Protein AF-A0A561B7N3-F1 (afdb_monomer)

Organism: NCBI:txid996641

Solvent-a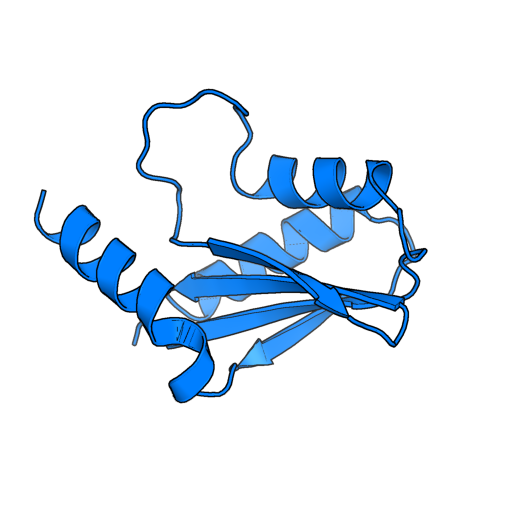ccessible surface area (backbone atoms only — not comparable to full-atom values): 5870 Å² total; per-residue (Å²): 117,73,43,45,30,33,36,35,35,46,83,34,59,98,77,41,59,67,59,50,50,53,50,46,43,66,65,43,78,52,95,83,64,88,64,85,60,91,53,36,67,51,79,47,78,47,96,84,23,27,38,35,42,37,35,40,36,41,68,68,54,53,50,54,50,44,54,48,38,46,72,70,63,54,94,48,57,70,48,79,45,77,46,62,81,84,80,34,61,68,35,50,51,49,44,59,54,64,76,71,109

pLDDT: mean 85.48, std 10.07, range [53.59, 95.62]

Structure (mmCIF, N/CA/C/O backbone):
data_AF-A0A561B7N3-F1
#
_entry.id   AF-A0A561B7N3-F1
#
loop_
_atom_site.group_PDB
_atom_site.id
_atom_site.type_symbol
_atom_site.label_atom_id
_atom_site.label_alt_id
_atom_site.label_comp_id
_atom_site.label_asym_id
_atom_site.label_entity_id
_atom_site.label_seq_id
_atom_site.pdbx_PDB_ins_code
_atom_site.Cartn_x
_atom_site.Cartn_y
_atom_site.Cartn_z
_atom_site.occupancy
_atom_site.B_iso_or_equiv
_atom_site.auth_seq_id
_atom_site.auth_comp_id
_atom_site.auth_asym_id
_atom_site.auth_atom_id
_atom_site.pdbx_PDB_model_num
ATOM 1 N N . MET A 1 1 ? -3.186 -10.857 14.988 1.00 80.38 1 MET A N 1
ATOM 2 C CA . MET A 1 1 ? -2.788 -9.600 15.648 1.00 80.38 1 MET A CA 1
ATOM 3 C C . MET A 1 1 ? -2.517 -8.610 14.537 1.00 80.38 1 MET A C 1
ATOM 5 O O . MET A 1 1 ? -1.968 -9.039 13.528 1.00 80.38 1 MET A O 1
ATOM 9 N N . VAL A 1 2 ? -2.975 -7.370 14.689 1.00 88.12 2 VAL A N 1
ATOM 10 C CA . VAL A 1 2 ? -2.701 -6.295 13.727 1.00 88.12 2 VAL A CA 1
ATOM 11 C C . VAL A 1 2 ? -1.214 -5.968 13.775 1.00 88.12 2 VAL A C 1
ATOM 13 O O . VAL A 1 2 ? -0.650 -5.910 14.869 1.00 88.12 2 VAL A O 1
ATOM 16 N N . ASP A 1 3 ? -0.596 -5.792 12.613 1.00 92.19 3 ASP A N 1
ATOM 17 C CA . ASP A 1 3 ? 0.810 -5.424 12.499 1.00 92.19 3 ASP A CA 1
ATOM 18 C C . ASP A 1 3 ? 1.118 -4.701 11.176 1.00 92.19 3 ASP A C 1
ATOM 20 O O . ASP A 1 3 ? 0.252 -4.571 10.309 1.00 92.19 3 ASP A O 1
ATOM 24 N N . GLY A 1 4 ? 2.360 -4.242 11.027 1.00 94.12 4 GLY A N 1
ATOM 25 C CA . GLY A 1 4 ? 2.904 -3.670 9.808 1.00 94.12 4 GLY A CA 1
ATOM 26 C C . GLY A 1 4 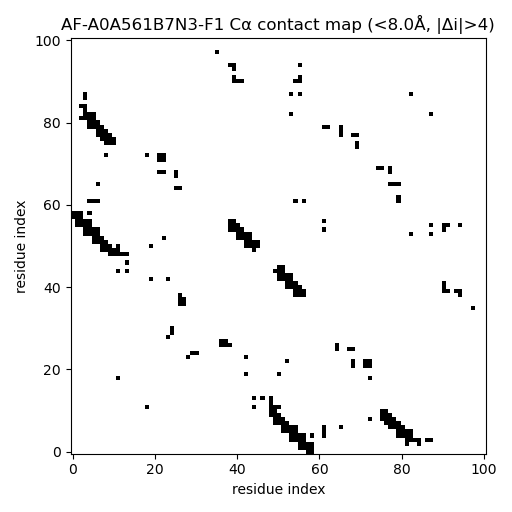? 3.215 -4.724 8.746 1.00 94.12 4 GLY A C 1
ATOM 27 O O . GLY A 1 4 ? 3.993 -5.657 8.964 1.00 94.12 4 GLY A O 1
ATOM 28 N N . TYR A 1 5 ? 2.649 -4.537 7.562 1.00 95.38 5 TYR A N 1
ATOM 29 C CA . TYR A 1 5 ? 2.907 -5.316 6.358 1.00 95.38 5 TYR A CA 1
ATOM 30 C C . TYR A 1 5 ? 3.332 -4.394 5.223 1.00 95.38 5 TYR A C 1
ATOM 32 O O . TYR A 1 5 ? 2.940 -3.234 5.159 1.00 95.38 5 TYR A O 1
ATOM 40 N N . GLU A 1 6 ? 4.133 -4.918 4.309 1.00 95.62 6 GLU A N 1
ATOM 41 C CA . GLU A 1 6 ? 4.576 -4.209 3.119 1.00 95.62 6 GLU A CA 1
ATOM 42 C C . GLU A 1 6 ? 4.242 -5.043 1.885 1.00 95.62 6 GLU A C 1
ATOM 44 O O . GLU A 1 6 ? 4.603 -6.222 1.802 1.00 95.62 6 GLU A O 1
ATOM 49 N N . VAL A 1 7 ? 3.597 -4.411 0.911 1.00 95.31 7 VAL A N 1
ATOM 50 C CA . VAL A 1 7 ? 3.361 -4.960 -0.422 1.00 95.31 7 VAL A CA 1
ATOM 51 C C . VAL A 1 7 ? 4.320 -4.278 -1.388 1.00 95.31 7 VAL A C 1
ATOM 53 O O . VAL A 1 7 ? 4.236 -3.077 -1.634 1.00 95.31 7 VAL A O 1
ATOM 56 N N . TRP A 1 8 ? 5.255 -5.056 -1.918 1.00 95.50 8 TRP A N 1
ATOM 57 C CA . TRP A 1 8 ? 6.326 -4.614 -2.801 1.00 95.50 8 TRP A CA 1
ATOM 58 C C . TRP A 1 8 ? 5.951 -4.902 -4.243 1.00 95.50 8 TRP A C 1
ATOM 60 O O . TRP A 1 8 ? 5.793 -6.064 -4.606 1.00 95.50 8 TRP A O 1
ATOM 70 N N . VAL A 1 9 ? 5.856 -3.866 -5.068 1.00 94.12 9 VAL A N 1
ATOM 71 C CA . VAL A 1 9 ? 5.664 -3.975 -6.516 1.00 94.12 9 VAL A CA 1
ATOM 72 C C . VAL A 1 9 ? 6.968 -3.601 -7.209 1.00 94.12 9 VAL A C 1
ATOM 74 O O . VAL A 1 9 ? 7.379 -2.441 -7.198 1.00 94.12 9 VAL A O 1
ATOM 77 N N . HIS A 1 10 ? 7.636 -4.583 -7.809 1.00 91.69 10 HIS A N 1
ATOM 78 C CA . HIS A 1 10 ? 8.914 -4.371 -8.488 1.00 91.69 10 HIS A CA 1
ATOM 79 C C . HIS A 1 10 ? 8.740 -3.875 -9.929 1.00 91.69 10 HIS A C 1
ATOM 81 O O . HIS A 1 10 ? 7.745 -4.177 -10.593 1.00 91.69 10 HIS A O 1
ATOM 87 N N . GLY A 1 11 ? 9.751 -3.159 -10.434 1.00 84.38 11 GLY A N 1
ATOM 88 C CA . GLY A 1 11 ? 9.767 -2.651 -11.809 1.00 84.38 11 GLY A CA 1
ATOM 89 C C . GLY A 1 11 ? 8.988 -1.345 -11.980 1.00 84.38 11 GLY A C 1
ATOM 90 O O . GLY A 1 11 ? 8.371 -1.129 -13.023 1.00 84.38 11 GLY A O 1
ATOM 91 N N . ALA A 1 12 ? 8.980 -0.503 -10.946 1.00 79.88 12 ALA A N 1
ATOM 92 C CA . ALA A 1 12 ? 8.441 0.850 -10.973 1.00 79.88 12 ALA A CA 1
ATOM 93 C C . ALA A 1 12 ? 9.515 1.829 -11.464 1.00 79.88 12 ALA A C 1
ATOM 95 O O . ALA A 1 12 ? 10.606 1.868 -10.906 1.00 79.88 12 ALA A O 1
ATOM 96 N N . ALA A 1 13 ? 9.228 2.652 -12.471 1.00 77.19 13 ALA A N 1
ATOM 97 C CA . ALA A 1 13 ? 10.118 3.769 -12.793 1.00 77.19 13 ALA A CA 1
ATOM 98 C C . ALA A 1 13 ? 10.147 4.801 -11.644 1.00 77.19 13 ALA A C 1
ATOM 100 O O . ALA A 1 13 ? 9.195 4.893 -10.867 1.00 77.19 13 ALA A O 1
ATOM 101 N N . ALA A 1 14 ? 11.212 5.610 -11.569 1.00 67.00 14 ALA A N 1
ATOM 102 C CA . ALA A 1 14 ? 11.407 6.632 -10.528 1.00 67.00 14 ALA A CA 1
ATOM 103 C C . ALA A 1 14 ? 10.247 7.651 -10.411 1.00 67.00 14 ALA A C 1
ATOM 105 O O . ALA A 1 14 ? 10.055 8.241 -9.354 1.00 67.00 14 ALA A O 1
ATOM 106 N N . ASP A 1 15 ? 9.430 7.789 -11.457 1.00 72.94 15 ASP A N 1
ATOM 107 C CA . ASP A 1 15 ? 8.257 8.668 -11.508 1.00 72.94 15 ASP A CA 1
ATOM 108 C C . ASP A 1 15 ? 7.025 7.940 -12.076 1.00 72.94 15 ASP A C 1
ATOM 110 O O . ASP A 1 15 ? 6.253 8.497 -12.853 1.00 72.94 15 ASP A O 1
ATOM 114 N N . ASP A 1 16 ? 6.840 6.659 -11.734 1.00 81.62 16 ASP A N 1
ATOM 115 C CA . ASP A 1 16 ? 5.714 5.858 -12.240 1.00 81.62 16 ASP A CA 1
ATOM 116 C C . ASP A 1 16 ? 4.378 6.243 -11.571 1.00 81.62 16 ASP A C 1
ATOM 118 O O . ASP A 1 16 ? 3.817 5.520 -10.744 1.00 81.62 16 ASP A O 1
ATOM 122 N N . ASP A 1 17 ? 3.866 7.427 -11.911 1.00 85.00 17 ASP A N 1
ATOM 123 C CA . ASP A 1 17 ? 2.613 7.972 -11.383 1.00 85.00 17 ASP A CA 1
ATOM 124 C C . ASP A 1 17 ? 1.386 7.164 -11.812 1.00 85.00 17 ASP A C 1
ATOM 126 O O . ASP A 1 17 ? 0.362 7.176 -11.124 1.00 85.00 17 ASP A O 1
ATOM 130 N N . VAL A 1 18 ? 1.481 6.436 -12.928 1.00 88.00 18 VAL A N 1
ATOM 131 C CA . VAL A 1 18 ? 0.443 5.491 -13.353 1.00 88.00 18 VAL A CA 1
ATOM 132 C C . VAL A 1 18 ? 0.377 4.340 -12.359 1.00 88.00 18 VAL A C 1
ATOM 134 O O . VAL A 1 18 ? -0.701 4.039 -11.848 1.00 88.00 18 VAL A O 1
ATOM 137 N N . LEU A 1 19 ? 1.520 3.737 -12.026 1.00 88.19 19 LEU A N 1
ATOM 138 C CA . LEU A 1 19 ? 1.570 2.657 -11.049 1.00 88.19 19 LEU A CA 1
ATOM 139 C C . LEU A 1 19 ? 1.127 3.120 -9.658 1.00 88.19 19 LEU A C 1
ATOM 141 O O . LEU A 1 19 ? 0.353 2.415 -9.012 1.00 88.19 19 LEU A O 1
ATOM 145 N N . LYS A 1 20 ? 1.552 4.312 -9.217 1.00 89.19 20 LYS A N 1
ATOM 146 C CA . LYS A 1 20 ? 1.103 4.891 -7.939 1.00 89.19 20 LYS A CA 1
ATOM 147 C C . LYS A 1 20 ? -0.419 5.013 -7.887 1.00 89.19 20 LYS A C 1
ATOM 149 O O . LYS A 1 20 ? -1.027 4.534 -6.936 1.00 89.19 20 LYS A O 1
ATOM 154 N N . ARG A 1 21 ? -1.042 5.585 -8.924 1.00 88.06 21 ARG A N 1
ATOM 155 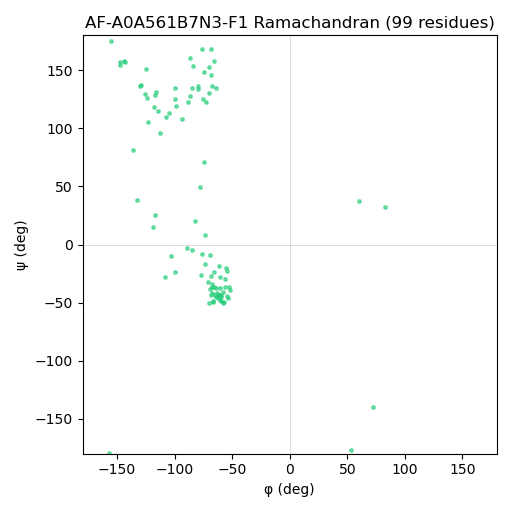C CA . ARG A 1 21 ? -2.507 5.719 -9.003 1.00 88.06 21 ARG A CA 1
ATOM 156 C C . ARG A 1 21 ? -3.218 4.371 -9.019 1.00 88.06 21 ARG A C 1
ATOM 158 O O . ARG A 1 21 ? -4.206 4.207 -8.312 1.00 88.06 21 ARG A O 1
ATOM 165 N N . LEU A 1 22 ? -2.707 3.405 -9.784 1.00 88.88 22 LEU A N 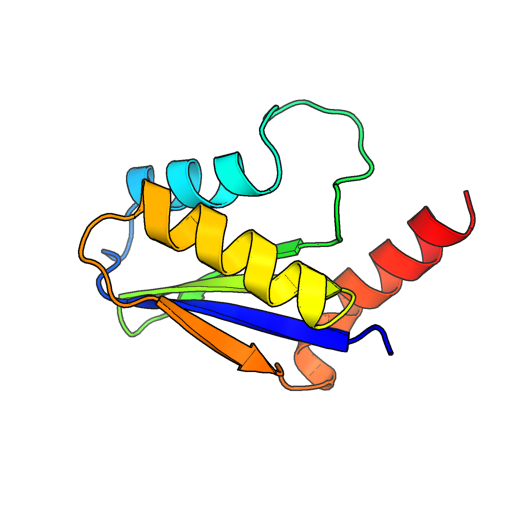1
ATOM 166 C CA . LEU A 1 22 ? -3.274 2.055 -9.829 1.00 88.88 22 LEU A CA 1
ATOM 167 C C . LEU A 1 22 ? -3.259 1.399 -8.448 1.00 88.88 22 LEU A C 1
ATOM 169 O O . LEU A 1 22 ? -4.284 0.881 -8.019 1.00 88.88 22 LEU A O 1
ATOM 173 N N . VAL A 1 23 ? -2.123 1.444 -7.745 1.00 90.06 23 VAL A N 1
ATOM 174 C CA . VAL A 1 23 ? -1.978 0.837 -6.415 1.00 90.06 23 VAL A CA 1
ATOM 175 C C . VAL A 1 23 ? -2.839 1.561 -5.381 1.00 90.06 23 VAL A C 1
ATOM 177 O O . VAL A 1 23 ? -3.608 0.901 -4.685 1.00 90.06 23 VAL A O 1
ATOM 180 N N . THR A 1 24 ? -2.797 2.893 -5.315 1.00 88.00 24 THR A N 1
ATOM 181 C CA . THR A 1 24 ? -3.642 3.673 -4.394 1.00 88.00 24 THR A CA 1
ATOM 182 C C . THR A 1 24 ? -5.130 3.412 -4.625 1.00 88.00 24 THR A C 1
ATOM 184 O O . THR A 1 24 ? -5.871 3.191 -3.669 1.00 88.00 24 THR A O 1
ATOM 187 N N . GLY A 1 25 ? -5.567 3.319 -5.884 1.00 86.94 25 GLY A N 1
ATOM 188 C CA . GLY A 1 25 ? -6.959 3.016 -6.221 1.00 86.94 25 GLY A CA 1
ATOM 189 C C . GLY A 1 25 ? -7.447 1.649 -5.724 1.00 86.94 25 GLY A C 1
ATOM 190 O O . GLY A 1 25 ? -8.653 1.441 -5.613 1.00 86.94 25 GLY A O 1
ATOM 191 N N . THR A 1 26 ? -6.546 0.714 -5.388 1.00 86.88 26 THR A N 1
ATOM 192 C CA . THR A 1 26 ? -6.940 -0.590 -4.819 1.00 86.88 26 THR A CA 1
ATOM 193 C C . THR A 1 26 ? -7.328 -0.534 -3.345 1.00 86.88 26 THR A C 1
ATOM 195 O O . THR A 1 26 ? -8.096 -1.386 -2.892 1.00 86.88 26 THR A O 1
ATOM 198 N N . ILE A 1 27 ? -6.794 0.442 -2.608 1.00 81.88 27 ILE A N 1
ATOM 199 C CA . ILE A 1 27 ? -6.977 0.585 -1.159 1.00 81.88 27 ILE A CA 1
ATOM 200 C C . ILE A 1 27 ? -7.886 1.763 -0.796 1.00 81.88 27 ILE A C 1
ATOM 202 O O . ILE A 1 27 ? -8.587 1.731 0.211 1.00 81.88 27 ILE A O 1
ATOM 206 N N . CYS A 1 28 ? -7.905 2.778 -1.653 1.00 80.69 28 CYS A N 1
ATOM 207 C CA . CYS A 1 28 ? -8.655 4.010 -1.508 1.00 80.69 28 CYS A CA 1
ATOM 208 C C . CYS A 1 28 ? -9.304 4.313 -2.873 1.00 80.69 28 CYS A C 1
ATOM 210 O O . CYS A 1 28 ? -8.747 5.052 -3.684 1.00 80.69 28 CYS A O 1
ATOM 212 N N . PRO A 1 29 ? -10.450 3.681 -3.196 1.00 65.50 29 PRO A N 1
ATOM 213 C CA . PRO A 1 29 ? -11.065 3.788 -4.522 1.00 65.50 29 PRO A CA 1
ATOM 214 C C . PRO A 1 29 ? -11.653 5.178 -4.823 1.00 65.50 29 PRO A C 1
ATOM 216 O O . PRO A 1 29 ? -12.056 5.435 -5.955 1.00 65.50 29 PRO A O 1
ATOM 219 N N . VAL A 1 30 ? -11.717 6.068 -3.830 1.00 64.44 30 VAL A N 1
ATOM 220 C CA . VAL A 1 30 ? -12.198 7.445 -3.963 1.00 64.44 30 VAL A CA 1
ATOM 221 C C . VAL A 1 30 ? -11.073 8.364 -3.498 1.00 64.44 30 VAL A C 1
ATOM 223 O O . VAL A 1 30 ? -10.857 8.462 -2.304 1.00 64.44 30 VAL A O 1
ATOM 226 N N . GLU A 1 31 ? -10.365 9.047 -4.405 1.00 53.59 31 GLU A N 1
ATOM 227 C CA . GLU A 1 31 ? -9.226 9.928 -4.048 1.00 53.59 31 GLU A CA 1
ATOM 228 C C . GLU A 1 31 ? -9.575 11.011 -3.002 1.00 53.59 31 GLU A C 1
ATOM 230 O O . GLU A 1 31 ? -8.689 11.492 -2.303 1.00 53.59 31 GLU A O 1
ATOM 235 N N . GLU A 1 32 ? -10.856 11.372 -2.869 1.00 59.81 32 GLU A N 1
ATOM 236 C CA . GLU A 1 32 ? -11.349 12.462 -2.015 1.00 59.81 32 GLU A CA 1
ATOM 237 C C . GLU A 1 32 ? -12.290 11.991 -0.886 1.00 59.81 32 GLU A C 1
ATOM 239 O O . GLU A 1 32 ? -13.150 12.754 -0.447 1.00 59.81 32 GLU A O 1
ATOM 244 N N . HIS A 1 33 ? -12.210 10.736 -0.424 1.00 58.41 33 HIS A N 1
ATOM 245 C CA . HIS A 1 33 ? -13.053 10.331 0.708 1.00 58.41 33 HIS A CA 1
ATOM 246 C C . HIS A 1 33 ? -12.482 10.791 2.054 1.00 58.41 33 HIS A C 1
ATOM 248 O O . HIS A 1 33 ? -11.309 10.587 2.360 1.00 58.41 33 HIS A O 1
ATOM 254 N N . ASP A 1 34 ? -13.358 11.351 2.885 1.00 56.66 34 ASP A N 1
ATOM 255 C CA . ASP A 1 34 ? -1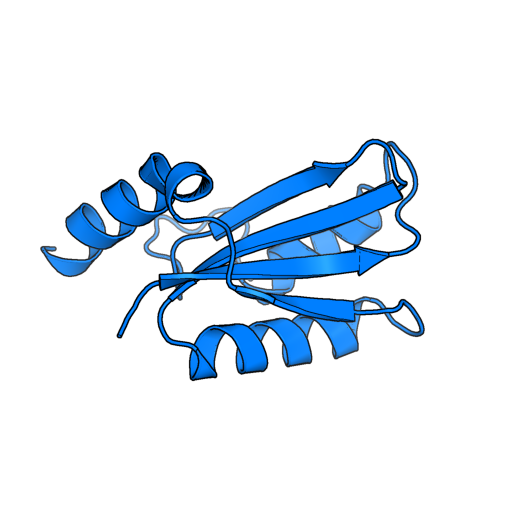3.064 11.848 4.234 1.00 56.66 34 ASP A CA 1
ATOM 256 C C . ASP A 1 34 ? -12.976 10.695 5.262 1.00 56.66 34 ASP A C 1
ATOM 258 O O . ASP A 1 34 ? -13.636 10.710 6.294 1.00 56.66 34 ASP A O 1
ATOM 262 N N . GLY A 1 35 ? -12.197 9.651 4.945 1.00 60.44 35 GLY A N 1
ATOM 263 C CA . GLY A 1 35 ? -11.841 8.545 5.842 1.00 60.44 35 GLY A CA 1
ATOM 264 C C . GLY A 1 35 ? -12.995 7.787 6.541 1.00 60.44 35 GLY A C 1
ATOM 265 O O . GLY A 1 35 ? -14.178 8.028 6.301 1.00 60.44 35 GLY A O 1
ATOM 266 N N . PRO A 1 36 ? -12.648 6.815 7.405 1.00 65.06 36 PRO A N 1
ATOM 267 C CA . PRO A 1 36 ? -11.377 6.089 7.409 1.00 65.06 36 PRO A CA 1
ATOM 268 C C . PRO A 1 36 ? -11.266 5.145 6.194 1.00 65.06 36 PRO A C 1
ATOM 270 O O . PRO A 1 36 ? -12.265 4.704 5.621 1.00 65.06 36 PRO A O 1
ATOM 273 N N . CYS A 1 37 ? -10.036 4.862 5.761 1.00 73.62 37 CYS A N 1
ATOM 274 C CA . CYS A 1 37 ? -9.768 3.822 4.758 1.00 73.62 37 CYS A CA 1
ATOM 275 C C . CYS A 1 37 ? -10.041 2.421 5.334 1.00 73.62 37 CYS A C 1
ATOM 277 O O . CYS A 1 37 ? -10.180 2.254 6.541 1.00 73.62 37 CYS A O 1
ATOM 279 N N . GLU A 1 38 ? -10.075 1.392 4.475 1.00 76.81 38 GLU A N 1
ATOM 280 C CA . GLU A 1 38 ? -10.252 -0.008 4.912 1.00 76.81 38 GLU A CA 1
ATOM 281 C C . GLU A 1 38 ? -9.185 -0.431 5.941 1.00 76.81 38 GLU A C 1
ATOM 283 O O . GLU A 1 38 ? -9.478 -1.168 6.883 1.00 76.81 38 GLU A O 1
ATOM 288 N N . VAL A 1 39 ? -7.953 0.060 5.769 1.00 86.25 39 VAL A N 1
ATOM 289 C CA . VAL A 1 39 ? -6.832 -0.061 6.711 1.00 86.25 39 VAL A CA 1
ATOM 290 C C . VAL A 1 39 ? -5.948 1.187 6.605 1.00 86.25 39 VAL A C 1
ATOM 292 O O . VAL A 1 39 ? -5.914 1.779 5.529 1.00 86.25 39 VAL A O 1
ATOM 295 N N . PRO A 1 40 ? -5.185 1.580 7.639 1.00 89.19 40 PRO A N 1
ATOM 296 C CA . PRO A 1 40 ? -4.161 2.616 7.506 1.00 89.19 40 PRO A CA 1
ATOM 297 C C . PRO A 1 40 ? -3.045 2.188 6.557 1.00 89.19 40 PRO A C 1
ATOM 299 O O . PRO A 1 40 ? -2.534 1.063 6.647 1.00 89.19 40 PRO A O 1
ATOM 302 N N . TRP A 1 41 ? -2.650 3.093 5.662 1.00 90.75 41 TRP A N 1
ATOM 303 C CA . TRP A 1 41 ? -1.661 2.808 4.631 1.00 90.75 41 TRP A CA 1
ATOM 304 C C . TRP A 1 41 ? -0.797 4.014 4.266 1.00 90.75 41 TRP A C 1
ATOM 306 O O . TRP A 1 41 ? -1.185 5.165 4.447 1.00 90.75 41 TRP A O 1
ATOM 316 N N . SER A 1 42 ? 0.386 3.740 3.721 1.00 90.19 42 SER A N 1
ATOM 317 C CA . SER A 1 42 ? 1.248 4.741 3.091 1.00 90.19 42 SER A CA 1
ATOM 318 C C . SER A 1 42 ? 1.955 4.146 1.876 1.00 90.19 42 SER A C 1
ATOM 320 O O . SER A 1 42 ? 2.098 2.929 1.751 1.00 90.19 42 SER A O 1
ATOM 322 N N . LEU A 1 43 ? 2.379 5.002 0.947 1.00 90.56 43 LEU A N 1
ATOM 323 C CA . LEU A 1 43 ? 3.000 4.581 -0.305 1.00 90.56 43 LEU A CA 1
ATOM 324 C C . LEU A 1 43 ? 4.373 5.236 -0.456 1.00 90.56 43 LEU A C 1
ATOM 326 O O . LEU A 1 43 ? 4.494 6.456 -0.392 1.00 90.56 43 LEU A O 1
ATOM 330 N N . THR A 1 44 ? 5.405 4.425 -0.675 1.00 90.62 44 THR A N 1
ATOM 331 C CA . THR A 1 44 ? 6.790 4.882 -0.843 1.00 90.62 44 THR A CA 1
ATOM 332 C C . THR A 1 44 ? 7.395 4.273 -2.098 1.00 90.62 44 THR A C 1
ATOM 334 O O . THR A 1 44 ? 7.241 3.083 -2.348 1.00 90.62 44 THR A O 1
ATOM 337 N N . LEU A 1 45 ? 8.122 5.064 -2.883 1.00 89.56 45 LEU A N 1
ATOM 338 C CA . LEU A 1 45 ? 8.924 4.561 -3.996 1.00 89.56 45 LEU A CA 1
ATOM 339 C C . LEU A 1 45 ? 10.387 4.450 -3.560 1.00 89.56 45 LEU A C 1
ATOM 341 O O . LEU A 1 45 ? 10.964 5.422 -3.073 1.00 89.56 45 LEU A O 1
ATOM 345 N N . THR A 1 46 ? 10.980 3.266 -3.702 1.00 88.44 46 THR A N 1
ATOM 346 C CA . THR A 1 46 ? 12.369 3.014 -3.301 1.00 88.44 46 THR A CA 1
ATOM 347 C C . THR A 1 46 ? 13.355 3.362 -4.414 1.00 88.44 46 THR A C 1
ATOM 349 O O . THR A 1 46 ? 13.007 3.400 -5.595 1.00 88.44 46 THR A O 1
ATOM 352 N N . ALA A 1 47 ? 14.625 3.549 -4.041 1.00 83.50 47 ALA A N 1
ATOM 353 C CA . ALA A 1 47 ? 15.715 3.744 -4.998 1.00 83.50 47 ALA A CA 1
ATOM 354 C C . ALA A 1 47 ? 15.895 2.544 -5.953 1.00 83.50 47 ALA A C 1
ATOM 356 O O . ALA A 1 47 ? 16.287 2.727 -7.103 1.00 83.50 47 ALA A O 1
ATOM 357 N N . ASP A 1 48 ? 15.535 1.334 -5.510 1.00 84.25 48 ASP A N 1
ATOM 358 C CA . ASP A 1 48 ? 15.610 0.095 -6.295 1.00 84.25 48 ASP A CA 1
ATOM 359 C C . ASP A 1 48 ? 14.412 -0.099 -7.237 1.00 84.25 48 ASP A C 1
ATOM 361 O O . ASP A 1 48 ? 14.125 -1.222 -7.658 1.00 84.25 48 ASP A O 1
ATOM 365 N N . SER A 1 49 ? 13.688 0.977 -7.576 1.00 86.69 49 SER A N 1
ATOM 366 C CA . SER A 1 49 ? 12.571 0.910 -8.526 1.00 86.69 49 SER A CA 1
ATOM 367 C C . SER A 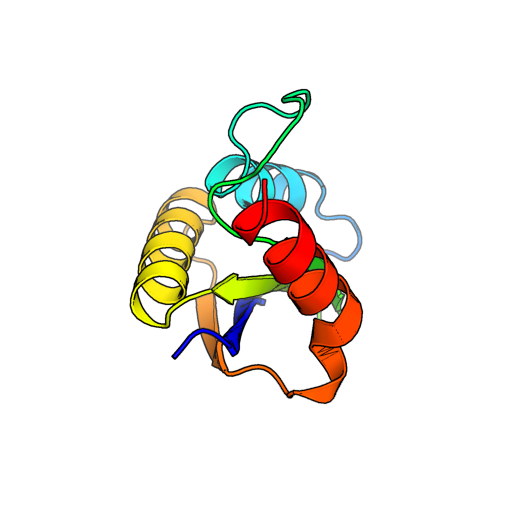1 49 ? 11.459 -0.043 -8.052 1.00 86.69 49 SER A C 1
ATOM 369 O O . SER A 1 49 ? 10.866 -0.787 -8.840 1.00 86.69 49 SER A O 1
ATOM 371 N N . ALA A 1 50 ? 11.191 -0.054 -6.741 1.00 90.12 50 ALA A N 1
ATOM 372 C CA . ALA A 1 50 ? 10.082 -0.789 -6.146 1.00 90.12 50 ALA A CA 1
ATOM 373 C C . ALA A 1 50 ? 9.102 0.177 -5.481 1.00 90.12 50 ALA A C 1
ATOM 375 O O . ALA A 1 50 ? 9.489 1.017 -4.668 1.00 90.12 50 ALA A O 1
ATOM 376 N N . LEU A 1 51 ? 7.824 0.044 -5.817 1.00 93.69 51 LEU A N 1
ATOM 377 C CA . LEU A 1 51 ? 6.753 0.760 -5.143 1.00 93.69 51 LEU A CA 1
ATOM 378 C C . LEU A 1 51 ? 6.287 -0.073 -3.948 1.00 93.69 51 LEU A C 1
ATOM 380 O O . LEU A 1 51 ? 5.907 -1.231 -4.107 1.00 93.69 51 LEU A O 1
ATOM 384 N N . VAL A 1 52 ? 6.337 0.509 -2.757 1.00 93.75 52 VAL A N 1
ATOM 385 C CA . VAL A 1 52 ? 6.045 -0.159 -1.490 1.00 93.75 52 VAL A CA 1
ATOM 386 C C . VAL A 1 52 ? 4.800 0.455 -0.882 1.00 93.75 52 VAL A C 1
ATOM 388 O O . VAL A 1 52 ? 4.793 1.628 -0.508 1.00 93.75 52 VAL A O 1
ATOM 391 N N . LEU A 1 53 ? 3.753 -0.355 -0.779 1.00 94.25 53 LEU A N 1
ATOM 392 C CA . LEU A 1 53 ? 2.540 -0.038 -0.040 1.00 94.25 53 LEU A CA 1
ATOM 393 C C . LEU A 1 53 ? 2.684 -0.610 1.373 1.00 94.25 53 LEU A C 1
ATOM 395 O O . LEU A 1 53 ? 2.654 -1.827 1.562 1.00 94.25 53 LEU A O 1
ATOM 399 N N . ALA A 1 54 ? 2.878 0.265 2.353 1.00 94.44 54 ALA A N 1
ATOM 400 C CA . ALA A 1 54 ? 2.890 -0.096 3.762 1.00 94.44 54 ALA A CA 1
ATOM 401 C C . ALA A 1 54 ? 1.453 -0.106 4.296 1.00 94.44 54 ALA A C 1
ATOM 403 O O . ALA A 1 54 ? 0.683 0.811 4.024 1.00 94.44 54 ALA A O 1
ATOM 404 N N . LEU A 1 55 ? 1.102 -1.146 5.047 1.00 93.56 55 LEU A N 1
ATOM 405 C CA . LEU A 1 55 ? -0.229 -1.418 5.582 1.00 93.56 55 LEU A CA 1
ATOM 406 C C . LEU A 1 55 ? -0.117 -1.723 7.073 1.00 93.56 55 LEU A C 1
ATOM 408 O O . LEU A 1 55 ? 0.740 -2.513 7.462 1.00 93.56 55 LEU A O 1
ATOM 412 N N . TYR A 1 56 ? -1.005 -1.183 7.902 1.00 91.81 56 TYR A N 1
ATOM 413 C CA . TYR A 1 56 ? -1.107 -1.588 9.307 1.00 91.81 56 TYR A CA 1
ATOM 414 C C . TYR A 1 56 ? -2.439 -2.295 9.548 1.00 91.81 56 TYR A C 1
ATOM 416 O O . TYR A 1 56 ? -3.481 -1.663 9.697 1.00 91.81 56 TYR A O 1
ATOM 424 N N . CYS A 1 57 ? -2.427 -3.628 9.496 1.00 91.44 57 CYS A N 1
ATOM 425 C CA . CYS A 1 57 ? -3.648 -4.431 9.392 1.00 91.44 57 CYS A CA 1
ATOM 426 C C . CYS A 1 57 ? -3.465 -5.870 9.898 1.00 91.44 57 CYS A C 1
ATOM 428 O O . CYS A 1 57 ? -2.397 -6.254 10.377 1.00 91.44 57 CYS A O 1
ATOM 430 N N . MET A 1 58 ? -4.518 -6.687 9.825 1.00 92.19 58 MET A N 1
ATOM 431 C CA . MET A 1 58 ? -4.405 -8.130 10.052 1.00 92.19 58 MET A CA 1
ATOM 432 C C . MET A 1 58 ? -3.732 -8.823 8.851 1.00 92.19 58 MET A C 1
ATOM 434 O O . MET A 1 58 ? -3.979 -8.426 7.715 1.00 92.19 58 MET A O 1
ATOM 438 N N . PRO A 1 59 ? -2.979 -9.925 9.052 1.00 90.25 59 PRO A N 1
ATOM 439 C CA . PRO A 1 59 ? -2.287 -10.619 7.959 1.00 90.25 59 PRO A CA 1
ATOM 440 C C . PRO A 1 59 ? -3.184 -11.010 6.774 1.00 90.25 59 PRO A C 1
ATOM 442 O O . PRO A 1 59 ? -2.755 -10.915 5.631 1.00 90.25 59 PRO A O 1
ATOM 445 N N . GLY A 1 60 ? -4.435 -11.415 7.030 1.00 91.81 60 GLY A N 1
ATOM 446 C CA . GLY A 1 60 ? -5.386 -11.743 5.961 1.00 91.81 60 GLY A CA 1
ATOM 447 C C . GLY A 1 60 ? -5.742 -10.543 5.078 1.00 91.81 60 GLY A C 1
ATOM 448 O O . GLY A 1 60 ? -5.820 -10.686 3.865 1.00 91.81 60 GLY A O 1
ATOM 449 N N . GLN A 1 61 ? -5.866 -9.348 5.665 1.00 91.81 61 GLN A N 1
ATOM 450 C CA . GLN A 1 61 ? -6.159 -8.119 4.920 1.00 91.81 61 GLN A CA 1
ATOM 451 C C . GLN A 1 61 ? -4.974 -7.707 4.040 1.00 91.81 61 GLN A C 1
ATOM 453 O O . GLN A 1 61 ? -5.171 -7.287 2.904 1.00 91.81 61 GLN A O 1
ATOM 458 N N . ALA A 1 62 ? -3.741 -7.874 4.533 1.00 93.00 62 ALA A N 1
ATOM 459 C CA . ALA A 1 62 ? -2.542 -7.600 3.743 1.00 93.00 62 ALA A CA 1
ATOM 460 C C . ALA A 1 62 ? -2.485 -8.466 2.471 1.00 93.00 62 ALA A C 1
ATOM 462 O O . ALA A 1 62 ? -2.194 -7.948 1.394 1.00 93.00 62 ALA A O 1
ATOM 463 N N . GLU A 1 63 ? -2.804 -9.760 2.578 1.00 94.31 63 GLU A N 1
ATOM 464 C CA . GLU A 1 63 ? -2.865 -10.661 1.418 1.00 94.31 63 GLU A CA 1
ATOM 465 C C . GLU A 1 63 ? -4.018 -10.311 0.468 1.00 94.31 63 GLU A C 1
ATOM 467 O O . GLU A 1 63 ? -3.822 -10.267 -0.745 1.00 94.31 63 GLU A O 1
ATOM 472 N N . GLU A 1 64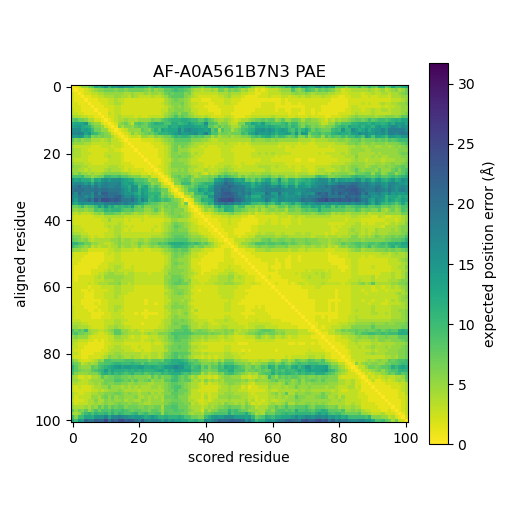 ? -5.202 -9.985 0.992 1.00 93.56 64 GLU A N 1
ATOM 473 C CA . GLU A 1 64 ? -6.340 -9.560 0.168 1.00 93.56 64 GLU A CA 1
ATOM 474 C C . GLU A 1 64 ? -6.033 -8.287 -0.632 1.00 93.56 64 GLU A C 1
ATOM 476 O O . GLU A 1 64 ? -6.343 -8.209 -1.825 1.00 93.56 64 GLU A O 1
ATOM 481 N N . ILE A 1 65 ? -5.399 -7.296 -0.001 1.00 93.25 65 ILE A N 1
ATOM 482 C CA . ILE A 1 65 ? -4.956 -6.065 -0.663 1.00 93.25 65 ILE A CA 1
ATOM 483 C C . ILE A 1 65 ? -3.874 -6.388 -1.695 1.00 93.25 65 ILE A C 1
ATOM 485 O O . ILE A 1 65 ? -3.951 -5.917 -2.830 1.00 93.25 65 ILE A O 1
ATOM 489 N N . ALA A 1 66 ? -2.905 -7.242 -1.364 1.00 94.12 66 ALA A N 1
ATOM 490 C CA . ALA A 1 66 ? -1.876 -7.659 -2.310 1.00 94.12 66 ALA A CA 1
ATOM 491 C C . ALA A 1 66 ? -2.458 -8.368 -3.541 1.00 94.12 66 ALA A C 1
ATOM 493 O O . ALA A 1 66 ? -2.005 -8.129 -4.660 1.00 94.12 66 ALA A O 1
ATOM 494 N N . ASP A 1 67 ? -3.499 -9.182 -3.374 1.00 94.69 67 ASP A N 1
ATOM 495 C CA . ASP A 1 67 ? -4.218 -9.795 -4.488 1.00 94.69 67 ASP A CA 1
ATOM 496 C C . ASP A 1 67 ? -4.948 -8.761 -5.352 1.00 94.69 67 ASP A C 1
ATOM 498 O O . ASP A 1 67 ? -5.012 -8.912 -6.574 1.00 94.69 67 ASP A O 1
ATOM 502 N N . ARG A 1 68 ? -5.507 -7.695 -4.764 1.00 93.88 68 ARG A N 1
ATOM 503 C CA . ARG A 1 68 ? -6.065 -6.569 -5.540 1.00 93.88 68 ARG A CA 1
ATOM 504 C C . ARG A 1 68 ? -4.960 -5.858 -6.323 1.00 93.88 68 ARG A C 1
ATOM 506 O O . ARG A 1 68 ? -5.125 -5.641 -7.521 1.00 93.88 68 ARG A O 1
ATOM 513 N N . VAL A 1 69 ? -3.816 -5.591 -5.688 1.00 93.94 69 VAL A N 1
ATOM 514 C CA . VAL A 1 69 ? -2.638 -4.985 -6.328 1.00 93.94 69 VAL A CA 1
ATOM 515 C C . VAL A 1 69 ? -2.161 -5.832 -7.510 1.00 93.94 69 VAL A C 1
ATOM 517 O O . VAL A 1 69 ? -2.049 -5.313 -8.617 1.00 93.94 69 VAL A O 1
ATOM 520 N N . ARG A 1 70 ? -1.975 -7.147 -7.333 1.00 94.50 70 ARG A N 1
ATOM 521 C CA . ARG A 1 70 ? -1.575 -8.078 -8.410 1.00 94.50 70 ARG A CA 1
ATOM 522 C C . ARG A 1 70 ? -2.474 -7.981 -9.643 1.00 94.50 70 ARG A C 1
ATOM 524 O O . ARG A 1 70 ? -1.977 -8.016 -10.763 1.00 94.50 70 ARG A O 1
ATOM 531 N N . ARG A 1 71 ? -3.787 -7.816 -9.457 1.00 93.25 71 ARG A N 1
ATOM 532 C CA . ARG A 1 71 ? -4.747 -7.714 -10.571 1.00 93.25 71 ARG A CA 1
ATOM 533 C C . ARG A 1 71 ? -4.602 -6.429 -11.387 1.00 93.25 71 ARG A C 1
ATOM 535 O O . ARG A 1 71 ? -4.951 -6.446 -12.563 1.00 93.25 71 ARG A O 1
ATOM 542 N N . VAL A 1 72 ? -4.113 -5.337 -10.795 1.00 91.69 72 VAL A N 1
ATOM 543 C CA . VAL A 1 72 ? -4.028 -4.031 -11.476 1.00 91.69 72 VAL A CA 1
ATOM 544 C C . VAL A 1 72 ? -2.636 -3.714 -12.020 1.00 91.69 72 VAL A C 1
ATOM 546 O O . VAL A 1 72 ? -2.519 -2.942 -12.967 1.00 91.69 72 VAL A O 1
ATOM 549 N N . VAL A 1 73 ? -1.576 -4.310 -11.462 1.00 90.38 73 VAL A N 1
ATOM 550 C CA . VAL A 1 73 ? -0.183 -4.015 -11.861 1.00 90.38 73 VAL A CA 1
ATOM 551 C C . VAL A 1 73 ? 0.345 -4.890 -13.008 1.00 90.38 73 VAL A C 1
ATOM 553 O O . VAL A 1 73 ? 1.461 -4.657 -13.490 1.00 90.38 73 VAL A O 1
ATOM 556 N N . GLY A 1 74 ? -0.460 -5.854 -13.472 1.00 87.00 74 GLY A N 1
ATOM 557 C CA . GLY A 1 74 ? -0.144 -6.762 -14.579 1.00 87.00 74 GLY A CA 1
ATOM 558 C C . GLY A 1 74 ? 0.907 -7.808 -14.203 1.00 87.00 74 GLY A C 1
ATOM 559 O O . GLY A 1 74 ? 0.911 -8.315 -13.086 1.00 87.00 74 GLY A O 1
ATOM 560 N N . ASP A 1 75 ? 1.837 -8.095 -15.117 1.00 88.69 75 ASP A N 1
ATOM 561 C CA . ASP A 1 75 ? 2.881 -9.126 -14.952 1.00 88.69 75 ASP A CA 1
ATOM 562 C C . ASP A 1 75 ? 4.016 -8.738 -13.980 1.00 88.69 75 ASP A C 1
ATOM 564 O O . ASP A 1 75 ? 5.042 -9.419 -13.894 1.00 88.69 75 ASP A O 1
ATOM 568 N N . ARG A 1 76 ? 3.878 -7.621 -13.255 1.00 90.50 76 ARG A N 1
ATOM 569 C CA . ARG A 1 76 ? 4.886 -7.178 -12.285 1.00 90.50 76 ARG A CA 1
ATOM 570 C C . ARG A 1 76 ? 4.943 -8.122 -11.089 1.00 90.50 76 ARG A C 1
ATOM 572 O O . ARG A 1 76 ? 3.932 -8.634 -10.613 1.00 90.50 76 ARG A O 1
ATOM 579 N N . VAL A 1 77 ? 6.147 -8.298 -10.552 1.00 92.75 77 VAL A N 1
ATOM 580 C CA . VAL A 1 77 ? 6.361 -9.113 -9.354 1.00 92.75 77 VAL A CA 1
ATOM 581 C C . VAL A 1 77 ? 5.836 -8.363 -8.131 1.00 92.75 77 VAL A C 1
ATOM 583 O O . VAL A 1 77 ? 6.293 -7.254 -7.845 1.00 92.75 77 VAL A O 1
ATOM 586 N N . VAL A 1 78 ? 4.909 -8.997 -7.404 1.00 95.25 78 VAL A N 1
ATOM 587 C CA . VAL A 1 78 ? 4.323 -8.474 -6.163 1.00 95.25 78 VAL A CA 1
ATOM 588 C C . VAL A 1 78 ? 4.645 -9.389 -4.985 1.00 95.25 78 VAL A C 1
ATOM 590 O O . VAL A 1 78 ? 4.213 -10.546 -4.958 1.00 95.25 78 VAL A O 1
ATOM 593 N N . VAL A 1 79 ? 5.360 -8.862 -3.992 1.00 95.19 79 VAL A N 1
ATOM 594 C CA . VAL A 1 79 ? 5.781 -9.599 -2.791 1.00 95.19 79 VAL A CA 1
ATOM 595 C C . VAL A 1 79 ? 5.137 -8.991 -1.552 1.00 95.19 79 VAL A C 1
ATOM 597 O O . VAL A 1 79 ? 5.212 -7.786 -1.343 1.00 95.19 79 VAL A O 1
ATOM 600 N N . VAL A 1 80 ? 4.543 -9.832 -0.708 1.00 95.06 80 VAL A N 1
ATOM 601 C CA . VAL A 1 80 ? 4.045 -9.430 0.613 1.00 95.06 80 VAL A CA 1
ATOM 602 C C . VAL A 1 80 ? 5.061 -9.848 1.655 1.00 95.06 80 VAL A C 1
ATOM 604 O O . VAL A 1 80 ? 5.569 -10.971 1.628 1.00 95.06 80 VAL A O 1
ATOM 607 N N . ARG A 1 81 ? 5.362 -8.954 2.588 1.00 94.25 81 ARG A N 1
ATOM 608 C CA . ARG A 1 81 ? 6.184 -9.283 3.749 1.00 94.25 81 ARG A CA 1
ATOM 609 C C . ARG A 1 81 ? 5.706 -8.541 4.980 1.00 94.25 81 ARG A C 1
ATOM 611 O O . ARG A 1 81 ? 5.076 -7.494 4.888 1.00 94.25 81 ARG A O 1
ATOM 618 N N . ARG A 1 82 ? 6.044 -9.078 6.147 1.00 93.31 82 ARG A N 1
ATOM 619 C CA . ARG A 1 82 ? 5.908 -8.340 7.402 1.00 93.31 82 ARG A CA 1
ATOM 620 C C . ARG A 1 82 ? 6.960 -7.231 7.426 1.00 93.31 82 ARG A C 1
ATOM 622 O O . ARG A 1 82 ? 8.127 -7.491 7.123 1.00 93.31 82 ARG A O 1
ATOM 629 N N . GLY A 1 83 ? 6.533 -6.015 7.733 1.00 88.12 83 GLY A N 1
ATOM 630 C CA . GLY A 1 83 ? 7.414 -4.865 7.866 1.00 88.12 83 GLY A CA 1
ATOM 631 C C . GLY A 1 83 ? 8.193 -4.891 9.183 1.00 88.12 83 GLY A C 1
ATOM 632 O O . GLY A 1 83 ? 7.915 -5.697 10.073 1.00 88.12 83 GLY A O 1
ATOM 633 N N . ARG A 1 84 ? 9.200 -4.022 9.311 1.00 82.50 84 ARG A N 1
ATOM 634 C CA . ARG A 1 84 ? 9.905 -3.834 10.591 1.00 82.50 84 ARG A CA 1
ATOM 635 C C . ARG A 1 84 ? 9.064 -2.934 11.495 1.00 82.50 84 ARG A C 1
ATOM 637 O O . ARG A 1 84 ? 8.547 -1.930 11.021 1.00 82.50 84 ARG A O 1
ATOM 644 N N . GLU A 1 85 ? 8.933 -3.283 12.773 1.00 70.12 85 GLU A N 1
ATOM 645 C CA . GLU A 1 85 ? 8.017 -2.608 13.712 1.00 70.12 85 GLU A CA 1
ATOM 646 C C . GLU A 1 85 ? 8.251 -1.090 13.841 1.00 70.12 85 GLU A C 1
ATOM 648 O O . GLU A 1 85 ? 7.310 -0.338 14.084 1.00 70.12 85 GLU A O 1
ATOM 653 N N . ASP A 1 86 ? 9.484 -0.628 13.646 1.00 75.44 86 ASP A N 1
ATOM 654 C CA . ASP A 1 86 ? 9.891 0.777 13.723 1.00 75.44 86 ASP A CA 1
ATOM 655 C C . ASP A 1 86 ? 9.427 1.631 12.529 1.00 75.44 86 ASP A C 1
ATOM 657 O O . ASP A 1 86 ? 9.377 2.854 12.640 1.00 75.44 86 ASP A O 1
ATOM 661 N N . GLY A 1 87 ? 9.025 1.013 11.413 1.00 79.75 87 GLY A N 1
ATOM 662 C CA . GLY A 1 87 ? 8.579 1.717 10.204 1.00 79.75 87 GLY A CA 1
ATOM 663 C C . GLY A 1 87 ? 7.103 2.134 10.184 1.00 79.75 87 GLY A C 1
ATOM 664 O O . GLY A 1 87 ? 6.676 2.786 9.237 1.00 79.75 87 GLY A O 1
ATOM 665 N N . PHE A 1 88 ? 6.311 1.756 11.194 1.00 87.81 88 PHE A N 1
ATOM 666 C CA . PHE A 1 88 ? 4.840 1.855 11.155 1.00 87.81 88 PHE A CA 1
ATOM 667 C C . PHE A 1 88 ? 4.252 2.769 12.235 1.00 87.81 88 PHE A C 1
ATOM 669 O O . PHE A 1 88 ? 3.050 2.713 12.483 1.00 87.81 88 PHE A O 1
ATOM 676 N N . GLY A 1 89 ? 5.065 3.605 12.891 1.00 85.62 89 GLY A N 1
ATOM 677 C CA . GLY A 1 89 ? 4.615 4.463 13.999 1.00 85.62 89 GLY A CA 1
ATOM 678 C C . GLY A 1 89 ? 3.409 5.343 13.645 1.00 85.62 89 GLY A C 1
ATOM 679 O O . GLY A 1 89 ? 2.423 5.365 14.386 1.00 85.62 89 GLY A O 1
ATOM 680 N N . ASP A 1 90 ? 3.447 5.990 12.480 1.00 86.25 90 ASP A N 1
ATOM 681 C CA . ASP A 1 90 ? 2.361 6.859 12.012 1.00 86.25 90 ASP A CA 1
ATOM 682 C C . ASP A 1 90 ? 1.095 6.054 11.680 1.00 86.25 90 ASP A C 1
ATOM 684 O O . ASP A 1 90 ? 0.001 6.407 12.117 1.00 86.25 90 ASP A O 1
ATOM 688 N N . LEU A 1 91 ? 1.240 4.912 10.995 1.00 86.25 91 LEU A N 1
ATOM 689 C CA . LEU A 1 91 ? 0.115 4.038 10.638 1.00 86.25 91 LEU A CA 1
ATOM 690 C C . LEU A 1 91 ? -0.530 3.378 11.863 1.00 86.25 91 LEU A C 1
ATOM 692 O O . LEU A 1 91 ? -1.752 3.249 11.926 1.00 86.25 91 LEU A O 1
ATOM 696 N N . ARG A 1 92 ? 0.273 3.001 12.865 1.00 87.75 92 ARG A N 1
ATOM 697 C CA . ARG A 1 92 ? -0.218 2.527 14.164 1.00 87.75 92 ARG A CA 1
ATOM 698 C C . ARG A 1 92 ? -1.003 3.628 14.872 1.00 87.75 92 ARG A C 1
ATOM 700 O O . ARG A 1 92 ? -2.093 3.362 15.366 1.00 87.75 92 ARG A O 1
ATOM 707 N N . THR A 1 93 ? -0.475 4.851 14.893 1.00 86.25 93 THR A N 1
ATOM 708 C CA . THR A 1 93 ? -1.157 6.003 15.502 1.00 86.25 93 THR A CA 1
ATOM 709 C C . THR A 1 93 ? -2.501 6.263 14.823 1.00 86.25 93 THR A C 1
ATOM 711 O O . THR A 1 93 ? -3.510 6.418 15.507 1.00 86.25 93 THR A O 1
ATOM 714 N N . GLN A 1 94 ? -2.543 6.236 13.488 1.00 83.31 94 GLN A N 1
ATOM 715 C CA . GLN A 1 94 ? -3.787 6.365 12.731 1.00 83.31 94 GLN A CA 1
ATOM 716 C C . GLN A 1 94 ? -4.776 5.240 13.068 1.00 83.31 94 GLN A C 1
ATOM 718 O O . GLN A 1 94 ? -5.922 5.532 13.403 1.00 83.31 94 GLN A O 1
ATOM 723 N N . TYR A 1 95 ? -4.330 3.977 13.078 1.00 84.38 95 TYR A N 1
ATOM 724 C CA . TYR A 1 95 ? -5.165 2.836 13.473 1.00 84.38 95 TYR A CA 1
ATOM 725 C C . TYR A 1 95 ? -5.781 3.032 14.864 1.00 84.38 95 TYR A C 1
ATOM 727 O O . TYR A 1 95 ? -6.960 2.762 15.077 1.00 84.38 95 TYR A O 1
ATOM 735 N N . GLU A 1 96 ? -4.998 3.505 15.834 1.00 85.31 96 GLU A N 1
ATOM 736 C CA . GLU A 1 96 ? -5.468 3.748 17.201 1.00 85.31 96 GLU A CA 1
ATOM 737 C C . GLU A 1 96 ? -6.484 4.891 17.299 1.00 85.31 96 GLU A C 1
ATOM 739 O O . GLU A 1 96 ? -7.384 4.817 18.134 1.00 85.31 96 GLU A O 1
ATOM 744 N N . ILE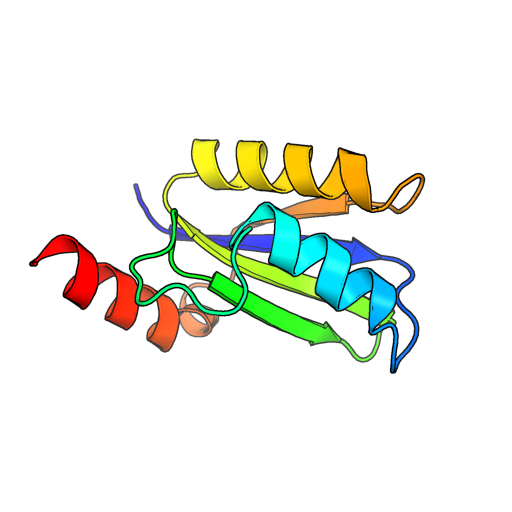 A 1 97 ? -6.359 5.934 16.474 1.00 84.62 97 ILE A N 1
ATOM 745 C CA . ILE A 1 97 ? -7.330 7.035 16.409 1.00 84.62 97 ILE A CA 1
ATOM 746 C C . ILE A 1 97 ? -8.634 6.541 15.774 1.00 84.62 97 ILE A C 1
ATOM 748 O O . ILE A 1 97 ? -9.702 6.718 16.356 1.00 84.62 97 ILE A O 1
ATOM 752 N N . GLU A 1 98 ? -8.545 5.881 14.617 1.00 81.19 98 GLU A N 1
ATOM 753 C CA . GLU A 1 98 ? -9.705 5.433 13.837 1.00 81.19 98 GLU A CA 1
ATOM 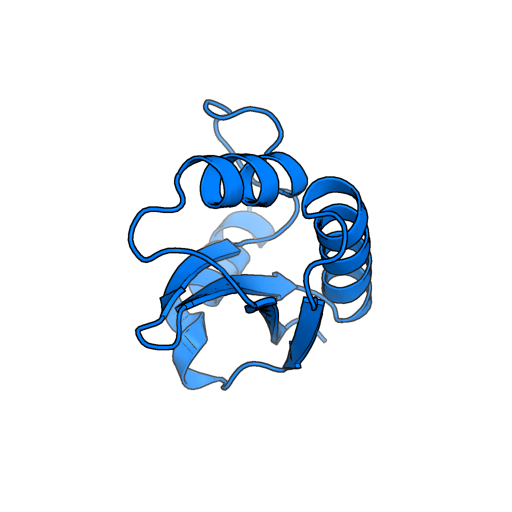754 C C . GLU A 1 98 ? -10.458 4.270 14.503 1.00 81.19 98 GLU A C 1
ATOM 756 O O . GLU A 1 98 ? -11.677 4.202 14.415 1.00 81.19 98 GLU A O 1
ATOM 761 N N . SER A 1 99 ? -9.770 3.382 15.230 1.00 78.06 99 SER A N 1
ATOM 762 C CA . SER A 1 99 ? -10.404 2.268 15.966 1.00 78.06 99 SER A CA 1
ATOM 763 C C . SER A 1 99 ? -11.095 2.682 17.272 1.00 78.06 99 SER A C 1
ATOM 765 O O . SER A 1 99 ? -11.754 1.854 17.905 1.00 78.06 99 SER A O 1
ATOM 767 N N . ARG A 1 100 ? -10.919 3.937 17.705 1.00 70.25 100 ARG A N 1
ATOM 768 C CA . ARG A 1 100 ? -11.554 4.513 18.903 1.00 70.25 100 ARG A CA 1
ATOM 769 C C . ARG A 1 100 ? -12.727 5.443 18.582 1.00 70.25 100 ARG A C 1
ATOM 771 O O . ARG A 1 100 ? -13.391 5.870 19.528 1.00 70.25 100 ARG A O 1
ATOM 778 N N . ALA A 1 101 ? -12.924 5.788 17.310 1.00 57.72 101 ALA A N 1
ATOM 779 C CA . ALA A 1 101 ? -14.043 6.596 16.830 1.00 57.72 101 ALA A CA 1
ATOM 780 C C . ALA A 1 101 ? -15.314 5.746 16.689 1.00 57.72 101 ALA A C 1
ATOM 782 O O . ALA A 1 101 ? -16.403 6.292 16.979 1.00 57.72 101 ALA A O 1
#

Secondary structure (DSSP, 8-state):
--EEEEEEEES--TT-HHHHHHHHHHH-SSTT--S--SS-EEEEE-TTSEEEEEEEE-HHHHHHHHHHHHHHHTTS-EEEEEPPGGGGHHHHHHHHHHTT-

Mean predicted aligned error: 5.34 Å

Foldseek 3Di:
DWAKKKKKWADADPPNVVLVCLLCCLFPVDPDDPDDTPFQWDWDQDPRRIIIIITGGDPVVQVVSQVSSPVRSDPTDIDMDGDDRVVCVVRVVVCVVVVVD

Radius of gyration: 13.03 Å; Cα contacts (8 Å, |Δi|>4): 162; chains: 1; bounding box: 30×24×34 Å

Sequence (101 aa):
MVDGYEVWVHGAAADDDVLKRLVTGTICPVEEHDGPCEVPWSLTLTADSALVLALYCMPGQAEEIADRVRRVVGDRVVVVRRGREDGFGDLRTQYEIESRA

Nearest PDB structures (foldseek):
  6q4o-assembly1_C  TM=4.853E-01  e=1.529E-01  Escherichia coli K-12
  3noc-assembly1_A  TM=5.231E-01  e=3.209E-01  Escherichia coli K-12
  6zof-assembly1_C  TM=5.072E-01  e=3.862E-01  Escherichia coli K-12
  4k7q-assembly1_A  TM=4.460E-01  e=3.017E-01  Escherichia coli K-12
  8qzt-assembly1_A  TM=4.760E-01  e=3.413E-01  Escherichia coli K-12